Protein AF-A0A2T2V0A9-F1 (afdb_monomer_lite)

Secondary structure (DSSP, 8-state):
-PPPPHHHHHHHHHHHHHTSPSSPPHHHHHHHHHHHHHHHHTTSS-HHHHHHHHTTS---HHHHHHT----

Structure (mmCIF, N/CA/C/O backbone):
data_AF-A0A2T2V0A9-F1
#
_entry.id   AF-A0A2T2V0A9-F1
#
loop_
_atom_site.group_PDB
_atom_site.id
_atom_site.type_symbol
_atom_site.label_atom_id
_atom_site.label_alt_id
_atom_site.label_comp_id
_atom_site.label_asym_id
_atom_site.label_entity_id
_atom_site.label_seq_id
_atom_site.pdbx_PDB_ins_code
_atom_site.Cartn_x
_atom_site.Cartn_y
_atom_site.Cartn_z
_atom_site.occupancy
_atom_site.B_iso_or_equiv
_atom_site.auth_seq_id
_atom_site.auth_comp_id
_atom_site.auth_asym_id
_atom_site.auth_atom_id
_atom_site.pdbx_PDB_model_num
ATOM 1 N N . MET A 1 1 ? 3.609 -13.644 -18.721 1.00 47.41 1 MET A N 1
ATOM 2 C CA . MET A 1 1 ? 2.910 -12.360 -18.490 1.00 47.41 1 MET A CA 1
ATOM 3 C C . MET A 1 1 ? 3.878 -11.228 -18.802 1.00 47.41 1 MET A C 1
ATOM 5 O O . MET A 1 1 ? 5.036 -11.353 -18.427 1.00 47.41 1 MET A O 1
ATOM 9 N N . LYS A 1 2 ? 3.460 -10.178 -19.523 1.00 52.34 2 LYS A N 1
ATOM 10 C CA . LYS A 1 2 ? 4.253 -8.938 -19.638 1.00 52.34 2 LYS A CA 1
ATOM 11 C C . LYS A 1 2 ? 4.195 -8.219 -18.286 1.00 52.34 2 LYS A C 1
ATOM 13 O O . LYS A 1 2 ? 3.112 -8.144 -17.715 1.00 52.34 2 LYS A O 1
ATOM 18 N N . ALA A 1 3 ? 5.327 -7.726 -17.789 1.00 64.69 3 ALA A N 1
ATOM 19 C CA . ALA A 1 3 ? 5.335 -6.833 -16.633 1.00 64.69 3 ALA A CA 1
ATOM 20 C C . ALA A 1 3 ? 4.591 -5.537 -16.996 1.00 64.69 3 ALA A C 1
ATOM 22 O O . ALA A 1 3 ? 4.768 -5.025 -18.106 1.00 64.69 3 ALA A O 1
ATOM 23 N N . MET A 1 4 ? 3.737 -5.046 -16.099 1.00 78.69 4 MET A N 1
ATOM 24 C CA . MET A 1 4 ? 3.082 -3.745 -16.257 1.00 78.69 4 MET A CA 1
ATOM 25 C C . MET A 1 4 ? 4.124 -2.618 -16.142 1.00 78.69 4 MET A C 1
ATOM 27 O O . MET A 1 4 ? 5.187 -2.808 -15.546 1.00 78.69 4 MET A O 1
ATOM 31 N N . SER A 1 5 ? 3.856 -1.457 -16.747 1.00 87.25 5 SER A N 1
ATOM 32 C CA . SER A 1 5 ? 4.707 -0.275 -16.558 1.00 87.25 5 SER A CA 1
ATOM 33 C C . SER A 1 5 ? 4.570 0.247 -15.124 1.00 87.25 5 SER A C 1
ATOM 35 O O . SER A 1 5 ? 3.544 0.029 -14.482 1.00 87.25 5 SER A O 1
ATOM 37 N N . ARG A 1 6 ? 5.579 0.974 -14.617 1.00 88.44 6 ARG A N 1
ATOM 38 C CA . ARG A 1 6 ? 5.485 1.650 -13.307 1.00 88.44 6 ARG A CA 1
ATOM 39 C C . ARG A 1 6 ? 4.233 2.527 -13.219 1.00 88.44 6 ARG A C 1
ATOM 41 O O . ARG A 1 6 ? 3.563 2.499 -12.201 1.00 88.44 6 ARG A O 1
ATOM 48 N N . GLU A 1 7 ? 3.919 3.273 -14.277 1.00 92.06 7 GLU A N 1
ATOM 49 C CA . GLU A 1 7 ? 2.725 4.131 -14.349 1.00 92.06 7 GLU A CA 1
ATOM 50 C C . GLU A 1 7 ? 1.437 3.336 -14.120 1.00 92.06 7 GLU A C 1
ATOM 52 O O . GLU A 1 7 ? 0.633 3.735 -13.289 1.00 92.06 7 GLU A O 1
ATOM 57 N N . ALA A 1 8 ? 1.304 2.160 -14.738 1.00 91.44 8 ALA A N 1
ATOM 58 C CA . ALA A 1 8 ? 0.129 1.314 -14.557 1.00 91.44 8 ALA A CA 1
ATOM 59 C C . ALA A 1 8 ? -0.010 0.774 -13.120 1.00 91.44 8 ALA A C 1
ATOM 61 O O . ALA A 1 8 ? -1.122 0.613 -12.638 1.00 91.44 8 ALA A O 1
ATOM 62 N N . TYR A 1 9 ? 1.097 0.519 -12.411 1.00 91.25 9 TYR A N 1
ATOM 63 C CA . TYR A 1 9 ? 1.048 0.162 -10.983 1.00 91.25 9 TYR A CA 1
ATOM 64 C C . TYR A 1 9 ? 0.687 1.345 -10.080 1.00 91.25 9 TYR A C 1
ATOM 66 O O . TYR A 1 9 ? 0.105 1.150 -9.018 1.00 91.25 9 TYR A O 1
ATOM 74 N N . ILE A 1 10 ? 1.065 2.565 -10.469 1.00 93.62 10 ILE A N 1
ATOM 75 C CA . ILE A 1 10 ? 0.677 3.773 -9.737 1.00 93.62 10 ILE A CA 1
ATOM 76 C C . ILE A 1 10 ? -0.818 4.031 -9.925 1.00 93.62 10 ILE A C 1
ATOM 78 O O . ILE A 1 10 ? -1.486 4.287 -8.934 1.00 93.62 10 ILE A O 1
ATOM 82 N N . GLU A 1 11 ? -1.335 3.920 -11.151 1.00 94.19 11 GLU A N 1
ATOM 83 C CA . GLU A 1 11 ? -2.775 4.019 -11.439 1.00 94.19 11 GLU A CA 1
ATOM 84 C C . GLU A 1 11 ? -3.573 2.962 -10.663 1.00 94.19 11 GLU A C 1
ATOM 86 O O . GLU A 1 11 ? -4.490 3.319 -9.937 1.00 94.19 11 GLU A O 1
ATOM 91 N N . ASP A 1 12 ? -3.144 1.697 -10.691 1.00 92.62 12 ASP A N 1
ATOM 92 C CA . ASP A 1 12 ? -3.771 0.608 -9.926 1.00 92.62 12 ASP A CA 1
ATOM 93 C C . ASP A 1 12 ? -3.793 0.880 -8.407 1.00 92.62 12 ASP A C 1
ATOM 95 O O . ASP A 1 12 ? -4.780 0.604 -7.728 1.00 92.62 12 ASP A O 1
ATOM 99 N N . LEU A 1 13 ? -2.727 1.474 -7.852 1.00 94.00 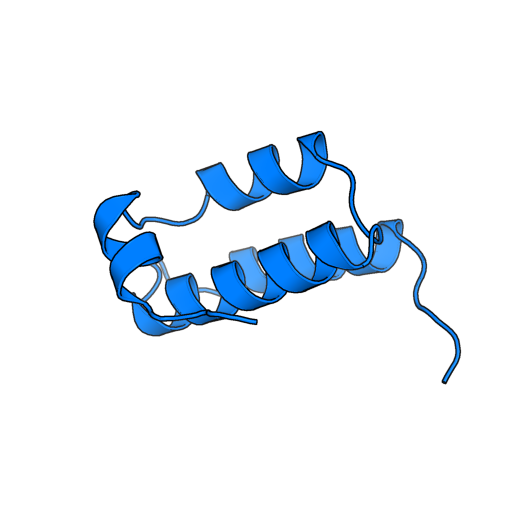13 LEU A N 1
ATOM 100 C CA . LEU A 1 13 ? -2.726 1.916 -6.456 1.00 94.00 13 LEU A CA 1
ATOM 101 C C . LEU A 1 13 ? -3.711 3.067 -6.219 1.00 94.00 13 LEU A C 1
ATOM 103 O O . LEU A 1 13 ? -4.408 3.041 -5.211 1.00 94.00 13 LEU A O 1
ATOM 107 N N . GLU A 1 14 ? -3.764 4.079 -7.088 1.00 95.19 14 GLU A N 1
ATOM 108 C CA . GLU A 1 14 ? -4.732 5.178 -6.956 1.00 95.19 14 GLU A CA 1
ATOM 109 C C . GLU A 1 14 ? -6.170 4.639 -6.953 1.00 95.19 14 GLU A C 1
ATOM 111 O O . GLU A 1 14 ? -6.903 4.909 -5.997 1.00 95.19 14 GLU A O 1
ATOM 116 N N . ASP A 1 15 ? -6.512 3.791 -7.926 1.00 94.38 15 ASP A N 1
ATOM 117 C CA . ASP A 1 15 ? -7.823 3.149 -8.054 1.00 94.38 15 ASP A CA 1
ATOM 118 C C . ASP A 1 15 ? -8.169 2.339 -6.793 1.00 94.38 15 ASP A C 1
ATOM 120 O O . ASP A 1 15 ? -9.240 2.510 -6.207 1.00 94.38 15 ASP A O 1
ATOM 124 N N . LEU A 1 16 ? -7.229 1.527 -6.287 1.00 92.88 16 LEU A N 1
ATOM 125 C CA . LEU A 1 16 ? -7.425 0.739 -5.065 1.00 92.88 16 LEU A CA 1
ATOM 126 C C . LEU A 1 16 ? -7.799 1.596 -3.856 1.00 92.88 16 LEU A C 1
ATOM 128 O O . LEU A 1 16 ? -8.607 1.153 -3.041 1.00 92.88 16 LEU A O 1
ATOM 132 N N . PHE A 1 17 ? -7.198 2.780 -3.704 1.00 93.88 17 PHE A N 1
ATOM 133 C CA . PHE A 1 17 ? -7.528 3.693 -2.609 1.00 93.88 17 PHE A CA 1
ATOM 134 C C . PHE A 1 17 ? -8.869 4.404 -2.833 1.00 93.88 17 PHE A C 1
ATOM 136 O O . PHE A 1 17 ? -9.574 4.640 -1.855 1.00 93.88 17 PHE A O 1
ATOM 143 N N . GLU A 1 18 ? -9.211 4.755 -4.074 1.00 93.75 18 GLU A N 1
ATOM 144 C CA . GLU A 1 18 ? -10.480 5.411 -4.422 1.00 93.75 18 GLU A CA 1
ATOM 145 C C . GLU A 1 18 ? -11.692 4.482 -4.260 1.00 93.75 18 GLU 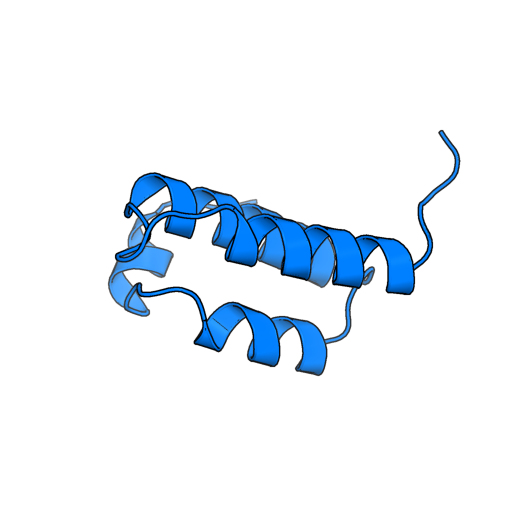A C 1
ATOM 147 O O . GLU A 1 18 ? -12.772 4.935 -3.879 1.00 93.75 18 GLU A O 1
ATOM 152 N N . GLU A 1 19 ? -11.515 3.179 -4.484 1.00 94.12 19 GLU A N 1
ATOM 153 C CA . GLU A 1 19 ? -12.564 2.170 -4.310 1.00 94.12 19 GLU A CA 1
ATOM 154 C C . GLU A 1 19 ? -12.866 1.832 -2.838 1.00 94.12 19 GLU A C 1
ATOM 156 O O . GLU A 1 19 ? -13.890 1.202 -2.548 1.00 94.12 19 GLU A O 1
ATOM 161 N N . GLN A 1 20 ? -12.005 2.225 -1.888 1.00 92.69 20 GLN A N 1
ATOM 162 C CA . GLN A 1 20 ? -12.252 1.937 -0.474 1.00 92.69 20 GLN A CA 1
ATOM 163 C C . GLN A 1 20 ? -13.323 2.865 0.116 1.00 92.69 20 GLN A C 1
ATOM 165 O O . GLN A 1 20 ? -13.296 4.074 -0.117 1.00 92.69 20 GLN A O 1
ATOM 170 N N . PRO A 1 21 ? -14.243 2.342 0.948 1.00 90.19 21 PRO A N 1
ATOM 171 C CA . PRO A 1 21 ? -15.188 3.189 1.662 1.00 90.19 21 PRO A CA 1
ATOM 172 C C . PRO A 1 21 ? -14.460 4.065 2.693 1.00 90.19 21 PRO A C 1
ATOM 174 O O . PRO A 1 21 ? -13.399 3.691 3.183 1.00 90.19 21 PRO A O 1
ATOM 177 N N . ASP A 1 22 ? -15.047 5.211 3.049 1.00 89.12 22 ASP A N 1
ATOM 178 C CA . ASP A 1 22 ? -14.533 6.115 4.087 1.00 89.12 22 ASP A CA 1
ATOM 179 C C . ASP A 1 22 ? -15.367 5.974 5.382 1.00 89.12 22 ASP A C 1
ATOM 181 O O . ASP A 1 22 ? -16.576 6.241 5.353 1.00 89.12 22 ASP A O 1
ATOM 185 N N . PRO A 1 23 ? -14.783 5.537 6.518 1.00 88.50 23 PRO A N 1
ATOM 186 C CA . PRO A 1 23 ? -13.371 5.196 6.711 1.00 88.50 23 PRO A CA 1
ATOM 187 C C . PRO A 1 23 ? -12.988 3.825 6.137 1.00 88.50 23 PRO A C 1
ATOM 189 O O . PRO A 1 23 ? -13.757 2.861 6.221 1.00 88.50 23 PRO A O 1
ATOM 192 N N . MET A 1 24 ? -11.754 3.731 5.624 1.00 94.00 24 MET A N 1
ATOM 193 C CA . MET A 1 24 ? -11.207 2.489 5.067 1.00 94.00 24 MET A CA 1
ATOM 194 C C . MET A 1 24 ? -11.187 1.388 6.141 1.00 94.00 24 MET A C 1
ATOM 196 O O . MET A 1 24 ? -10.620 1.599 7.219 1.00 94.00 24 MET A O 1
ATOM 200 N N . PRO A 1 25 ? -11.750 0.194 5.872 1.00 93.50 25 PRO A N 1
ATOM 201 C CA . PRO A 1 25 ? -11.725 -0.914 6.813 1.00 93.50 25 PRO A CA 1
ATOM 202 C C . PRO A 1 25 ? -10.291 -1.351 7.110 1.00 93.50 25 PRO A C 1
ATOM 204 O O . PRO A 1 25 ? -9.457 -1.434 6.208 1.00 93.50 25 PRO A O 1
ATOM 207 N N . ARG A 1 26 ? -10.015 -1.706 8.369 1.00 91.00 26 ARG A N 1
ATOM 208 C CA . ARG A 1 26 ? -8.678 -2.128 8.819 1.00 91.00 26 ARG A CA 1
ATOM 209 C C . ARG A 1 26 ? -8.084 -3.244 7.956 1.00 91.00 26 ARG A C 1
ATOM 211 O O . ARG A 1 26 ? -6.918 -3.167 7.586 1.00 91.00 26 ARG A O 1
ATOM 218 N N . ASP A 1 27 ? -8.873 -4.254 7.606 1.00 90.81 27 ASP A N 1
ATOM 219 C CA . ASP A 1 27 ? -8.385 -5.389 6.815 1.00 90.81 27 ASP A CA 1
ATOM 220 C C . ASP A 1 27 ? -8.007 -4.975 5.384 1.00 90.81 27 ASP A C 1
ATOM 222 O O . ASP A 1 27 ? -6.997 -5.438 4.854 1.00 90.81 27 ASP A O 1
ATOM 226 N N . ALA A 1 28 ? -8.758 -4.044 4.787 1.00 92.19 28 ALA A N 1
ATOM 227 C CA . ALA A 1 28 ? -8.426 -3.469 3.485 1.00 92.19 28 ALA A CA 1
ATOM 228 C C . ALA A 1 28 ? -7.140 -2.633 3.561 1.00 92.19 28 ALA A C 1
ATOM 230 O O . ALA A 1 28 ? -6.244 -2.792 2.733 1.00 92.19 28 ALA A O 1
ATOM 231 N N . ALA A 1 29 ? -6.998 -1.818 4.608 1.00 93.00 29 ALA A N 1
ATOM 232 C CA . ALA A 1 29 ? -5.791 -1.041 4.866 1.00 93.00 29 ALA A CA 1
ATOM 233 C C . ALA A 1 29 ? -4.542 -1.933 5.026 1.00 93.00 29 ALA A C 1
ATOM 235 O O . ALA A 1 29 ? -3.476 -1.616 4.492 1.00 93.00 29 ALA A O 1
ATOM 236 N N . LEU A 1 30 ? -4.672 -3.081 5.701 1.00 91.44 30 LEU A N 1
ATOM 237 C CA . LEU A 1 30 ? -3.604 -4.077 5.821 1.00 91.44 30 LEU A CA 1
ATOM 238 C C . LEU A 1 30 ? -3.268 -4.750 4.485 1.00 91.44 30 LEU A C 1
ATOM 240 O O . LEU A 1 30 ? -2.088 -4.914 4.166 1.00 91.44 30 LEU A O 1
ATOM 244 N N . ALA A 1 31 ? -4.278 -5.107 3.690 1.00 90.62 31 ALA A N 1
ATOM 245 C CA . ALA A 1 31 ? -4.081 -5.709 2.373 1.00 90.62 31 ALA A CA 1
ATOM 246 C C . ALA A 1 31 ? -3.353 -4.750 1.413 1.00 90.62 31 ALA A C 1
ATOM 248 O O . ALA A 1 31 ? -2.345 -5.126 0.808 1.00 90.62 31 ALA A O 1
ATOM 249 N N . ILE A 1 32 ? -3.800 -3.491 1.345 1.00 93.12 32 ILE A N 1
ATOM 250 C CA . ILE A 1 32 ? -3.170 -2.434 0.541 1.00 93.12 32 ILE A CA 1
ATOM 251 C C . ILE A 1 32 ? -1.731 -2.190 1.008 1.00 93.12 32 ILE A C 1
ATOM 253 O O . ILE A 1 32 ? -0.823 -2.091 0.183 1.00 93.12 32 ILE A O 1
ATOM 257 N N . HIS A 1 33 ? -1.483 -2.161 2.322 1.00 92.56 33 HIS A N 1
ATOM 258 C CA . HIS A 1 33 ? -0.125 -2.037 2.853 1.00 92.56 33 HIS A CA 1
ATOM 259 C C . HIS A 1 33 ? 0.789 -3.190 2.406 1.00 92.56 33 HIS A C 1
ATOM 261 O O . HIS A 1 33 ? 1.936 -2.956 2.013 1.00 92.56 33 HIS A O 1
ATOM 267 N N . GLY A 1 34 ? 0.295 -4.431 2.441 1.00 90.75 34 GLY A N 1
ATOM 268 C CA . GLY A 1 34 ? 1.040 -5.600 1.976 1.00 90.75 34 GLY A CA 1
ATOM 269 C C . GLY A 1 34 ? 1.388 -5.514 0.490 1.00 90.75 34 GLY A C 1
ATOM 270 O O . GLY A 1 34 ? 2.543 -5.732 0.115 1.00 90.75 34 GLY A O 1
ATOM 271 N N . TYR A 1 35 ? 0.422 -5.118 -0.341 1.00 9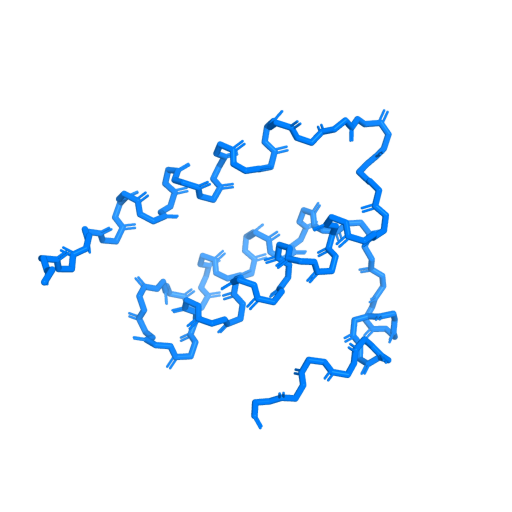2.12 35 TYR A N 1
ATOM 272 C CA . TYR A 1 35 ? 0.643 -4.902 -1.769 1.00 92.12 35 TYR A CA 1
ATOM 273 C C . TYR A 1 35 ? 1.694 -3.813 -2.025 1.00 92.12 35 TYR A C 1
ATOM 275 O O . TYR A 1 35 ? 2.685 -4.053 -2.720 1.00 92.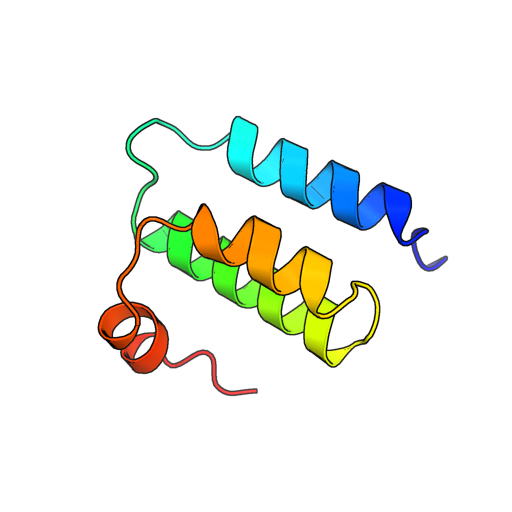12 35 TYR A O 1
ATOM 283 N N . LEU A 1 36 ? 1.556 -2.661 -1.364 1.00 93.25 36 LEU A N 1
ATOM 284 C CA . LEU A 1 36 ? 2.484 -1.536 -1.462 1.00 93.25 36 LEU A CA 1
ATOM 285 C C . LEU A 1 36 ? 3.923 -1.926 -1.072 1.00 93.25 36 LEU A C 1
ATOM 287 O O . LEU A 1 36 ? 4.882 -1.557 -1.757 1.00 93.25 36 LEU A O 1
ATOM 291 N N . LYS A 1 37 ? 4.094 -2.722 -0.005 1.00 91.12 37 LYS A N 1
ATOM 292 C CA . LYS A 1 37 ? 5.403 -3.285 0.370 1.00 91.12 37 LYS A CA 1
ATOM 293 C C . LYS A 1 37 ? 5.966 -4.206 -0.711 1.00 91.12 37 LYS A C 1
ATOM 295 O O . LYS A 1 37 ? 7.159 -4.130 -0.999 1.00 91.12 37 LYS A O 1
ATOM 300 N N . GLY A 1 38 ? 5.136 -5.061 -1.308 1.00 91.25 38 GLY A N 1
ATOM 301 C CA . GLY A 1 38 ? 5.546 -5.961 -2.389 1.00 91.25 38 GLY A CA 1
ATOM 302 C C . GLY A 1 38 ? 6.071 -5.208 -3.614 1.00 91.25 38 GLY A C 1
ATOM 303 O O . GLY A 1 38 ? 7.138 -5.538 -4.137 1.00 91.25 38 GLY A O 1
ATOM 304 N N . LEU A 1 39 ? 5.377 -4.144 -4.025 1.00 92.31 39 LEU A N 1
ATOM 305 C CA . LEU A 1 39 ? 5.798 -3.282 -5.135 1.00 92.31 39 LEU A CA 1
ATOM 306 C C . LEU A 1 39 ? 7.117 -2.549 -4.839 1.00 92.31 39 LEU A C 1
ATOM 308 O O . LEU A 1 39 ? 7.972 -2.424 -5.715 1.00 92.31 39 LEU A O 1
ATOM 312 N N . SER A 1 40 ? 7.310 -2.102 -3.597 1.00 92.62 40 SER A N 1
ATOM 313 C CA . SER A 1 40 ? 8.550 -1.447 -3.163 1.00 92.62 40 SER A CA 1
ATOM 314 C C . SER A 1 40 ? 9.743 -2.415 -3.151 1.00 92.62 40 SER A C 1
ATOM 316 O O . SER A 1 40 ? 10.787 -2.123 -3.735 1.00 92.62 40 SER A O 1
ATOM 318 N N . HIS A 1 41 ? 9.585 -3.613 -2.570 1.00 91.75 41 HIS A N 1
ATOM 319 C CA . HIS A 1 41 ? 10.649 -4.628 -2.526 1.00 91.75 41 HIS A CA 1
ATOM 320 C C . HIS A 1 41 ? 11.033 -5.177 -3.903 1.00 91.75 41 HIS A C 1
ATOM 322 O O . HIS A 1 41 ? 12.179 -5.566 -4.109 1.00 91.75 41 HIS A O 1
ATOM 328 N N . SER A 1 42 ? 10.092 -5.210 -4.846 1.00 91.25 42 SER A N 1
ATOM 329 C CA . SER A 1 42 ? 10.355 -5.607 -6.234 1.00 91.25 42 SER A CA 1
ATOM 330 C C . SER A 1 42 ? 10.894 -4.462 -7.100 1.00 91.25 42 SER A C 1
ATOM 332 O O . SER A 1 42 ? 11.106 -4.657 -8.296 1.00 91.25 42 SER A O 1
ATOM 334 N N . HIS A 1 43 ? 11.142 -3.285 -6.511 1.00 91.94 43 HIS A N 1
ATOM 335 C CA . HIS A 1 43 ? 11.610 -2.076 -7.194 1.00 91.94 43 HIS A CA 1
ATOM 336 C C . HIS A 1 43 ? 10.696 -1.610 -8.341 1.00 91.94 43 HIS A C 1
ATOM 338 O O . HIS A 1 43 ? 11.148 -0.939 -9.269 1.00 91.94 43 HIS A O 1
ATOM 344 N N . VAL A 1 44 ? 9.406 -1.953 -8.280 1.00 93.75 44 VAL A N 1
ATOM 345 C CA . VAL A 1 44 ? 8.394 -1.516 -9.252 1.00 93.75 44 VAL A CA 1
ATOM 346 C C . VAL A 1 44 ? 8.035 -0.045 -9.034 1.00 93.75 44 VAL A C 1
ATOM 348 O O . VAL A 1 44 ? 7.868 0.707 -9.995 1.00 93.75 44 VAL A O 1
ATOM 351 N N . ILE A 1 45 ? 7.962 0.372 -7.769 1.00 92.44 45 ILE A N 1
ATOM 352 C CA . ILE A 1 45 ? 7.737 1.761 -7.357 1.00 92.44 45 ILE A CA 1
ATOM 353 C C . ILE A 1 45 ? 8.968 2.316 -6.636 1.00 92.44 45 ILE A C 1
ATOM 355 O O . ILE A 1 45 ? 9.797 1.570 -6.111 1.00 92.44 45 ILE A O 1
ATOM 359 N N . THR A 1 46 ? 9.096 3.640 -6.602 1.00 93.81 46 THR A N 1
ATOM 360 C CA . THR A 1 46 ? 10.181 4.311 -5.879 1.00 93.81 46 THR A CA 1
ATOM 361 C C . THR A 1 46 ? 9.882 4.399 -4.381 1.00 93.81 46 THR A C 1
ATOM 363 O O . THR A 1 46 ? 8.751 4.209 -3.930 1.00 93.81 46 THR A O 1
ATOM 366 N N . LEU A 1 47 ? 10.901 4.750 -3.593 1.00 92.19 47 LEU A N 1
ATOM 367 C CA . LEU A 1 47 ? 10.717 5.035 -2.170 1.00 92.19 47 LEU A CA 1
ATOM 368 C C . LEU A 1 47 ? 9.776 6.229 -1.929 1.00 92.19 47 LEU A C 1
ATOM 370 O O . LEU A 1 47 ? 9.062 6.246 -0.928 1.00 92.19 47 LEU A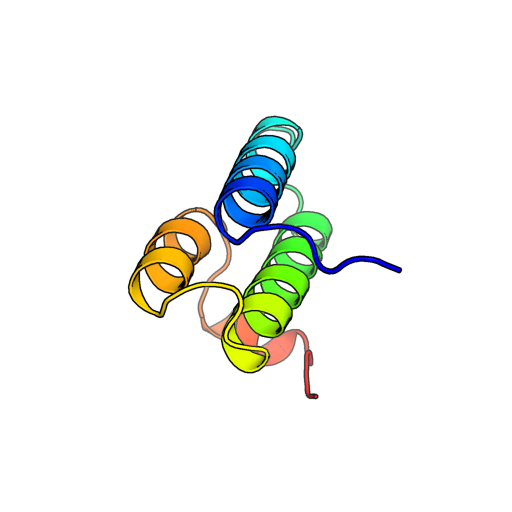 O 1
ATOM 374 N N . ASP A 1 48 ? 9.765 7.212 -2.829 1.00 95.06 48 ASP A N 1
ATOM 375 C CA . ASP A 1 48 ? 8.898 8.385 -2.706 1.00 95.06 48 ASP A CA 1
ATOM 376 C C . ASP A 1 48 ? 7.439 8.028 -3.008 1.00 95.06 48 ASP A C 1
ATOM 378 O O . ASP A 1 48 ? 6.547 8.442 -2.269 1.00 95.06 48 ASP A O 1
ATOM 382 N N . ASP A 1 49 ? 7.200 7.165 -4.002 1.00 94.38 49 ASP A N 1
ATOM 383 C CA . ASP A 1 49 ? 5.870 6.597 -4.257 1.00 94.38 49 ASP A CA 1
ATOM 384 C C . ASP A 1 49 ? 5.378 5.813 -3.035 1.00 94.38 49 ASP A C 1
ATOM 386 O O . ASP A 1 49 ? 4.261 6.013 -2.561 1.00 94.38 49 ASP A O 1
ATOM 390 N N . TYR A 1 50 ? 6.237 4.955 -2.475 1.00 94.12 50 TYR A N 1
ATOM 391 C CA . TYR A 1 50 ? 5.910 4.186 -1.277 1.00 94.12 50 TYR A CA 1
ATOM 392 C C . TYR A 1 50 ? 5.477 5.096 -0.122 1.00 94.12 50 TYR A C 1
ATOM 394 O O . TYR A 1 50 ? 4.444 4.848 0.499 1.00 94.12 50 TYR A O 1
ATOM 402 N N . LYS A 1 51 ? 6.234 6.166 0.158 1.00 93.38 51 LYS A N 1
ATOM 403 C CA . LYS A 1 51 ? 5.889 7.130 1.215 1.00 93.38 51 LYS A CA 1
ATOM 404 C C . LYS A 1 51 ? 4.547 7.809 0.936 1.00 93.38 51 LYS A C 1
ATOM 406 O O . LYS A 1 51 ? 3.695 7.807 1.821 1.00 93.38 51 LYS A O 1
ATOM 411 N N . LYS A 1 52 ? 4.334 8.289 -0.297 1.00 95.12 52 LYS A N 1
ATOM 412 C CA . LYS A 1 52 ? 3.085 8.936 -0.735 1.00 95.12 52 LYS A CA 1
ATOM 413 C C . LYS A 1 52 ? 1.860 8.067 -0.432 1.00 95.12 52 LYS A C 1
ATOM 415 O O . LYS A 1 52 ? 0.891 8.545 0.150 1.00 95.12 52 LYS A O 1
ATOM 420 N N . PHE A 1 53 ? 1.885 6.792 -0.816 1.00 94.69 53 PHE A N 1
ATOM 421 C CA . PHE A 1 53 ? 0.743 5.899 -0.595 1.00 94.69 53 PHE A CA 1
ATOM 422 C C . PHE A 1 53 ? 0.639 5.416 0.852 1.00 94.69 53 PHE A C 1
ATOM 424 O O . PHE A 1 53 ? -0.466 5.289 1.374 1.00 94.69 53 PHE A O 1
ATOM 431 N N . ARG A 1 54 ? 1.764 5.196 1.543 1.00 92.31 54 ARG A N 1
ATOM 432 C CA . ARG A 1 54 ? 1.761 4.784 2.952 1.00 92.31 54 ARG A CA 1
ATOM 433 C C . ARG A 1 54 ? 1.072 5.816 3.843 1.00 92.31 54 ARG A C 1
ATOM 435 O O . ARG A 1 54 ? 0.373 5.415 4.770 1.00 92.31 54 ARG A O 1
ATOM 442 N N . GLU A 1 55 ? 1.240 7.106 3.573 1.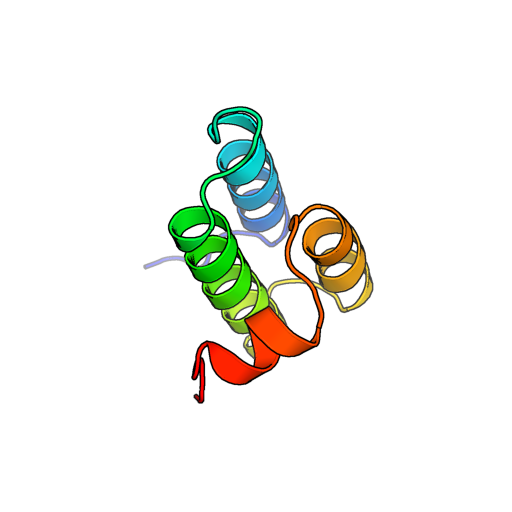00 93.38 55 GLU A N 1
ATOM 443 C CA . GLU A 1 55 ? 0.599 8.191 4.332 1.00 93.38 55 GLU A CA 1
ATOM 444 C C . GLU A 1 55 ? -0.936 8.184 4.235 1.00 93.38 55 GLU A C 1
ATOM 446 O O . GLU A 1 55 ? -1.604 8.693 5.130 1.00 93.38 55 GLU A O 1
ATOM 451 N N . ARG A 1 56 ? -1.507 7.552 3.201 1.00 93.81 56 ARG A N 1
ATOM 452 C CA . ARG A 1 56 ? -2.961 7.421 3.010 1.00 93.81 56 ARG A CA 1
ATOM 453 C C . ARG A 1 56 ? -3.576 6.246 3.773 1.00 93.81 56 ARG A C 1
ATOM 455 O O . ARG A 1 56 ? -4.795 6.148 3.848 1.00 93.81 56 ARG A O 1
ATOM 462 N N . ILE A 1 57 ? -2.760 5.337 4.308 1.00 92.88 57 ILE A N 1
ATOM 463 C CA . ILE A 1 57 ? -3.237 4.157 5.040 1.00 92.88 57 ILE A CA 1
ATOM 464 C C . ILE A 1 57 ? -3.579 4.577 6.476 1.00 92.88 57 ILE A C 1
ATOM 466 O O . ILE A 1 57 ? -2.660 4.964 7.209 1.00 92.88 57 ILE A O 1
ATOM 470 N N . PRO A 1 58 ? -4.847 4.460 6.920 1.00 92.50 58 PRO A N 1
ATOM 471 C CA . PRO A 1 58 ? -5.295 4.954 8.223 1.00 92.50 58 PRO A CA 1
ATOM 472 C C . PRO A 1 58 ? -4.960 3.976 9.361 1.00 92.50 58 PRO A C 1
ATOM 474 O O . PRO A 1 58 ? -5.804 3.664 10.193 1.00 92.50 58 PRO A O 1
ATOM 477 N N . LEU A 1 59 ? -3.723 3.473 9.384 1.00 88.12 59 LEU A N 1
ATOM 478 C CA . LEU A 1 59 ? -3.201 2.577 10.413 1.00 88.12 59 LEU A CA 1
ATOM 479 C C . LEU A 1 59 ? -1.901 3.126 10.994 1.00 88.12 59 LEU A C 1
ATOM 481 O O . LEU A 1 59 ? -1.018 3.630 10.279 1.00 88.12 59 LEU A O 1
ATOM 485 N N . SER A 1 60 ? -1.773 2.988 12.309 1.00 86.69 60 SER A N 1
ATOM 486 C CA . SER A 1 60 ? -0.566 3.343 13.045 1.00 86.69 60 SER A CA 1
ATOM 487 C C . SER A 1 60 ? 0.617 2.440 12.669 1.00 86.69 60 SER A C 1
ATOM 489 O O . SER A 1 60 ? 0.468 1.365 12.084 1.00 86.69 60 SER A O 1
ATOM 491 N N . GLY A 1 61 ? 1.837 2.882 12.989 1.00 77.94 61 GLY A N 1
ATOM 492 C CA . GLY A 1 61 ? 3.038 2.067 12.773 1.00 77.94 61 GLY A CA 1
ATOM 493 C C . GLY A 1 61 ? 3.012 0.748 13.553 1.00 77.94 61 GLY A C 1
ATOM 494 O O . GLY A 1 61 ? 3.482 -0.265 13.040 1.00 77.94 61 GLY A O 1
ATOM 495 N N . GLU A 1 62 ? 2.413 0.754 14.746 1.00 79.94 62 GLU A N 1
ATOM 496 C CA . GLU A 1 62 ? 2.239 -0.427 15.594 1.00 79.94 62 GLU A CA 1
ATOM 497 C C . GLU A 1 62 ? 1.305 -1.446 14.931 1.00 79.94 62 GLU A C 1
ATOM 499 O O . GLU A 1 62 ? 1.724 -2.576 14.688 1.00 79.94 62 GLU A O 1
ATOM 504 N N . GLU A 1 63 ? 0.117 -1.026 14.484 1.00 79.62 63 GLU A N 1
ATOM 505 C CA . GLU A 1 63 ? -0.847 -1.907 13.802 1.00 79.62 63 GLU A CA 1
ATOM 506 C C . GLU A 1 63 ? -0.281 -2.549 12.533 1.00 79.62 63 GLU A C 1
ATOM 508 O O . GLU A 1 63 ? -0.555 -3.712 12.230 1.00 79.62 63 GLU A O 1
ATOM 513 N N . LEU A 1 64 ? 0.540 -1.807 11.787 1.00 77.81 64 LEU A N 1
ATOM 514 C CA . LEU A 1 64 ? 1.213 -2.360 10.618 1.00 77.81 64 LEU A CA 1
ATOM 515 C C . LEU A 1 64 ? 2.334 -3.329 10.985 1.00 77.81 64 LEU A C 1
ATOM 517 O O . LEU A 1 64 ? 2.562 -4.286 10.245 1.00 77.81 64 LEU A O 1
ATOM 521 N N . SER A 1 65 ? 3.027 -3.107 12.101 1.00 71.06 65 SER A N 1
ATOM 522 C CA . SER A 1 65 ? 4.074 -4.012 12.582 1.00 71.06 65 SER A CA 1
ATOM 523 C C . SER A 1 65 ? 3.506 -5.323 13.136 1.00 71.06 65 SER A C 1
ATOM 525 O O . SER A 1 65 ? 4.070 -6.386 12.882 1.00 71.06 65 SER A O 1
ATOM 527 N N . GLU A 1 66 ? 2.349 -5.268 13.801 1.00 66.00 66 GLU A N 1
ATOM 528 C CA . GLU A 1 66 ? 1.637 -6.433 14.337 1.00 66.00 66 GLU A CA 1
ATOM 529 C C . GLU A 1 66 ? 0.993 -7.293 13.249 1.00 66.00 66 GLU A C 1
ATOM 531 O O . GLU A 1 66 ? 0.771 -8.486 13.450 1.00 66.00 66 GLU A O 1
ATOM 536 N N . SER A 1 67 ? 0.713 -6.710 12.079 1.00 62.34 67 SER A N 1
ATOM 537 C CA . SER A 1 67 ? 0.022 -7.392 10.980 1.00 62.34 67 SER A CA 1
ATOM 538 C C . SER A 1 67 ? 0.765 -8.591 10.386 1.00 62.34 67 SER A C 1
ATOM 540 O O . SER A 1 67 ? 0.221 -9.274 9.522 1.00 62.34 67 SER A O 1
ATOM 542 N N . GLY A 1 68 ? 1.993 -8.876 10.834 1.00 52.31 68 GLY A N 1
ATOM 543 C CA . GLY A 1 68 ? 2.684 -10.118 10.499 1.00 52.31 68 GLY A CA 1
ATOM 544 C C . GLY A 1 68 ? 2.938 -10.304 9.005 1.00 52.31 68 GLY A C 1
ATOM 545 O O . GLY A 1 68 ? 3.210 -11.428 8.588 1.00 52.31 68 GLY A O 1
ATOM 546 N N . VAL A 1 69 ? 2.882 -9.229 8.201 1.00 51.75 69 VAL A N 1
ATOM 547 C CA . VAL A 1 69 ? 3.312 -9.225 6.793 1.00 51.75 69 VAL A CA 1
ATOM 548 C C . VAL A 1 69 ? 4.847 -9.292 6.758 1.00 51.75 69 VAL A C 1
ATOM 550 O O . VAL A 1 69 ? 5.556 -8.329 6.432 1.00 51.75 69 VAL A O 1
ATOM 553 N N . SER A 1 70 ? 5.340 -10.448 7.192 1.00 42.41 70 SER A N 1
ATOM 554 C CA . SER A 1 70 ? 6.692 -10.956 7.033 1.00 42.41 70 SER A CA 1
ATOM 555 C C . SER A 1 70 ? 6.770 -11.625 5.666 1.00 42.41 70 SER A C 1
ATOM 557 O O . SER A 1 70 ? 5.864 -12.362 5.281 1.00 42.41 70 SER A O 1
ATOM 559 N N . ILE A 1 71 ? 7.828 -11.293 4.931 1.00 43.97 71 ILE A N 1
ATOM 560 C CA . ILE A 1 71 ? 8.173 -11.874 3.628 1.00 43.97 71 ILE A CA 1
ATOM 561 C C . ILE A 1 71 ? 8.622 -13.321 3.833 1.00 43.97 71 ILE A C 1
ATOM 563 O O . ILE A 1 71 ? 9.365 -13.543 4.819 1.00 43.97 71 ILE A O 1
#

Foldseek 3Di:
DDDDALVVVLVVLVVLLVPADVVGDLVSLLVSLLVLVVCVVVVSDDPVSSVVSNVSRPDDPVSNVVSPSDD

Radius of gyration: 12.14 Å; chains: 1; bounding box: 27×21×35 Å

Sequence (71 aa):
MKAMSREAYIEDLEDLFEEQPDPMPRDAALAIHGYLKGLSHSHVITLDDYKKFRERIPLSGEELSESGVSI

pLDDT: mean 86.16, std 13.49, range [42.41, 95.19]